Protein AF-A0A2P2PSC9-F1 (afdb_monomer)

Nearest PDB structures (foldseek):
  2cnt-assembly4_D  TM=7.721E-01  e=8.274E-03  Salmonella enterica subsp. enterica serovar Typhimurium str. LT2
  6wf5-assembly1_A  TM=7.427E-01  e=1.399E-02  Homo sapiens
  5k04-assembly1_B  TM=8.280E-01  e=7.717E-02  Candida albicans WO-1
  2i79-assembly3_D  TM=7.899E-01  e=1.222E-01  Streptococcus pneumoniae TIGR4
  4oae-assembly1_A  TM=7.377E-01  e=1.488E-01  Pseudomonas aeruginosa PAO1

Mean predicted aligned error: 3.77 Å

Foldseek 3Di:
DVCVVVVHQKDKDKDFPPPPVVVVVVVVVAKDFDDKDDPCCVVVVDGIITMIMHTPDPDD

Sequence (60 aa):
MLSFLWGFEYLVLRAYEDDYGAQKLYRNAGYKVVSSDPHWVTWMGRRRRVLMIKQSNLHN

Secondary structure (DSSP, 8-state):
-HHHHTT-SEEEEEEETT-HHHHHHHHHTT-EEEEE--GGGGGGTPPPEEEEEEES----

pLDDT: mean 93.28, std 10.29, range [42.41, 98.56]

Solvent-accessible surface area (backbone atoms only — not comparable to full-atom values): 3587 Å² total; per-residue (Å²): 96,75,48,42,82,71,71,36,67,60,48,77,51,75,45,49,66,82,40,59,67,62,52,50,54,41,41,75,73,58,33,43,80,78,48,63,56,62,78,70,46,49,78,75,74,40,83,49,37,28,37,30,40,26,69,33,71,91,77,133

InterPro domains:
  IPR016181 Acyl-CoA N-acyltransferase [SSF55729] (6-54)
  IPR051556 N-terminal and lysine N-acetyltransferase [PTHR42919] (5-57)

Organism: Rhizophora mucronata (NCBI:txid61149)

Structure (mmCIF, N/CA/C/O backbone):
data_AF-A0A2P2PSC9-F1
#
_entry.id   AF-A0A2P2PSC9-F1
#
loop_
_atom_site.group_PDB
_atom_site.id
_atom_site.type_symbol
_atom_site.label_atom_id
_atom_site.label_alt_id
_atom_site.label_comp_id
_atom_site.label_asym_id
_atom_site.label_entity_id
_atom_site.label_seq_id
_atom_site.pdbx_PDB_ins_code
_atom_site.Cartn_x
_atom_site.Cartn_y
_atom_site.Cartn_z
_atom_site.occupancy
_atom_site.B_iso_or_equiv
_atom_site.auth_seq_id
_atom_site.auth_comp_id
_atom_site.auth_asym_id
_atom_site.auth_atom_id
_atom_site.pdbx_PDB_model_num
ATOM 1 N N . MET A 1 1 ? -5.074 7.734 15.021 1.00 76.88 1 MET A N 1
ATOM 2 C CA . MET A 1 1 ? -5.094 8.211 13.614 1.00 76.88 1 MET A CA 1
ATOM 3 C C . MET A 1 1 ? -6.468 8.827 13.350 1.00 76.88 1 MET A C 1
ATOM 5 O O . MET A 1 1 ? -7.423 8.305 13.904 1.00 76.88 1 MET A O 1
ATOM 9 N N . LEU A 1 2 ? -6.605 9.911 12.571 1.00 90.12 2 LEU A N 1
ATOM 10 C CA . LEU A 1 2 ? -7.914 10.572 12.356 1.00 90.12 2 LEU A CA 1
ATOM 11 C C . LEU A 1 2 ? -8.974 9.621 11.771 1.00 90.12 2 LEU A C 1
ATOM 13 O O . LEU A 1 2 ? -10.140 9.689 12.134 1.00 90.12 2 LEU A O 1
ATOM 17 N N . SER A 1 3 ? -8.535 8.661 10.957 1.00 90.81 3 SER A N 1
ATOM 18 C CA . SER A 1 3 ? -9.370 7.582 10.426 1.00 90.81 3 SER A CA 1
ATOM 19 C C . SER A 1 3 ? -10.099 6.774 11.502 1.00 90.81 3 SER A C 1
ATOM 21 O O . SER A 1 3 ? -11.244 6.403 11.285 1.00 90.81 3 SER A O 1
ATOM 23 N N . PHE A 1 4 ? -9.486 6.554 12.670 1.00 91.19 4 PHE A N 1
ATOM 24 C CA . PHE A 1 4 ? -10.144 5.886 13.793 1.00 91.19 4 PHE A CA 1
ATOM 25 C C . PHE A 1 4 ? -11.270 6.742 14.385 1.00 91.19 4 PHE A C 1
ATOM 27 O O . PHE A 1 4 ? -12.369 6.241 14.587 1.00 91.19 4 PHE A O 1
ATOM 34 N N . LEU A 1 5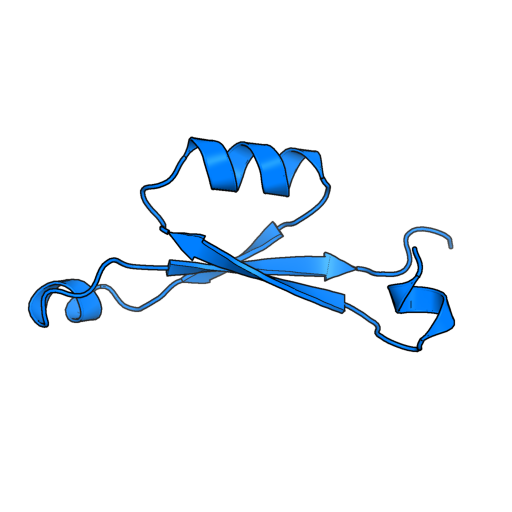 ? -11.025 8.042 14.595 1.00 92.62 5 LEU A N 1
ATOM 35 C CA . LEU A 1 5 ? -12.050 8.977 15.084 1.00 92.62 5 LEU A CA 1
ATOM 36 C C . LEU A 1 5 ? -13.227 9.103 14.107 1.00 92.62 5 LEU A C 1
ATOM 38 O O . LEU A 1 5 ? -14.351 9.356 14.520 1.00 92.62 5 LEU A O 1
ATOM 42 N N . TRP A 1 6 ? -12.969 8.910 12.815 1.00 93.69 6 TRP A N 1
ATOM 43 C CA . TRP A 1 6 ? -13.984 8.892 11.762 1.00 93.69 6 TRP A CA 1
ATOM 44 C C . TRP A 1 6 ? -14.627 7.516 11.534 1.00 93.69 6 TRP A C 1
ATOM 46 O O . TRP A 1 6 ? -15.442 7.377 10.629 1.00 93.69 6 TRP A O 1
ATOM 56 N N . GLY A 1 7 ? -14.277 6.499 12.327 1.00 93.69 7 GLY A N 1
ATOM 57 C CA . GLY A 1 7 ? -14.877 5.166 12.238 1.00 93.69 7 GLY A CA 1
ATOM 58 C C . GLY A 1 7 ? -14.386 4.303 11.069 1.00 93.69 7 GLY A C 1
ATOM 59 O O . GLY A 1 7 ? -14.976 3.262 10.795 1.00 93.69 7 GLY A O 1
ATOM 60 N N . PHE A 1 8 ? -13.311 4.687 10.376 1.00 94.19 8 PHE A N 1
ATOM 61 C CA . PHE A 1 8 ? -12.715 3.860 9.326 1.00 94.19 8 PHE A CA 1
ATOM 62 C C . PHE A 1 8 ? -11.782 2.810 9.920 1.00 94.19 8 PHE A C 1
ATOM 64 O O . PHE A 1 8 ? -10.813 3.149 10.596 1.00 94.19 8 PHE A O 1
ATOM 71 N N . GLU A 1 9 ? -11.997 1.539 9.588 1.00 94.06 9 GLU A N 1
ATOM 72 C CA . GLU A 1 9 ? -11.145 0.431 10.041 1.00 94.06 9 GLU A CA 1
ATOM 73 C C . GLU A 1 9 ? -9.785 0.396 9.322 1.00 94.06 9 GLU A C 1
ATOM 75 O O . GLU A 1 9 ? -8.761 0.055 9.919 1.00 94.06 9 GLU A O 1
ATOM 80 N N . TYR A 1 10 ? -9.752 0.823 8.057 1.00 95.88 10 TYR A N 1
ATOM 81 C CA . TYR A 1 10 ? -8.557 0.804 7.219 1.00 95.88 10 TYR A CA 1
ATOM 82 C C . TYR A 1 10 ? -8.358 2.125 6.477 1.00 95.88 10 TYR A C 1
ATOM 84 O O . TYR A 1 10 ? -9.307 2.733 5.986 1.00 95.88 10 TYR A O 1
ATOM 92 N N . LEU A 1 11 ? -7.095 2.515 6.314 1.00 96.56 11 LEU A N 1
ATOM 93 C CA . LEU A 1 11 ? -6.670 3.414 5.248 1.00 96.56 11 LEU A CA 1
ATOM 94 C C . LEU A 1 11 ? -6.195 2.592 4.058 1.00 96.56 11 LEU A C 1
ATOM 96 O O . LEU A 1 11 ? -5.420 1.649 4.225 1.00 96.56 11 LEU A O 1
ATOM 100 N N . VAL A 1 12 ? -6.635 2.974 2.862 1.00 97.25 12 VAL A N 1
ATOM 101 C CA . VAL A 1 12 ? -6.370 2.249 1.618 1.00 97.25 12 VAL A CA 1
ATOM 102 C C . VAL A 1 12 ? -5.756 3.198 0.599 1.00 97.25 12 VAL A C 1
ATOM 104 O O . VAL A 1 12 ? -6.237 4.315 0.421 1.00 97.25 12 VAL A O 1
ATOM 107 N N . LEU A 1 13 ? -4.707 2.753 -0.090 1.00 97.94 13 LEU A N 1
ATOM 108 C CA . LEU A 1 13 ? -4.097 3.494 -1.193 1.00 97.94 13 LEU A CA 1
ATOM 109 C C . LEU A 1 13 ? -3.666 2.567 -2.326 1.00 97.94 13 LEU A C 1
ATOM 111 O O . LEU A 1 13 ? -3.554 1.350 -2.156 1.00 97.94 13 LEU A O 1
ATOM 115 N N . ARG A 1 14 ? -3.394 3.163 -3.489 1.00 97.88 14 ARG A N 1
ATOM 116 C CA . ARG A 1 14 ? -2.730 2.492 -4.606 1.00 97.88 14 ARG A CA 1
ATOM 117 C C . ARG A 1 14 ? -1.376 3.134 -4.870 1.00 97.88 14 ARG A C 1
ATOM 119 O O . ARG A 1 14 ? -1.271 4.355 -4.885 1.00 97.88 14 ARG A O 1
ATOM 126 N N . ALA A 1 15 ? -0.376 2.305 -5.133 1.00 98.06 15 ALA A N 1
ATOM 127 C CA . ALA A 1 15 ? 0.938 2.728 -5.611 1.00 98.06 15 ALA A CA 1
ATOM 128 C C . ALA A 1 15 ? 1.266 1.980 -6.905 1.00 98.06 15 ALA A C 1
ATOM 130 O O . ALA A 1 15 ? 0.731 0.895 -7.129 1.00 98.06 15 ALA A O 1
ATOM 131 N N . TYR A 1 16 ? 2.124 2.531 -7.761 1.00 97.81 16 TYR A N 1
ATOM 132 C CA . TYR A 1 16 ? 2.632 1.766 -8.900 1.00 97.81 16 TYR A CA 1
ATOM 133 C C . TYR A 1 16 ? 3.569 0.653 -8.418 1.00 97.81 16 TYR A C 1
ATOM 135 O O . TYR A 1 16 ? 4.347 0.838 -7.481 1.00 97.81 16 TYR A O 1
ATOM 143 N N . GLU A 1 17 ? 3.465 -0.518 -9.040 1.00 96.81 17 GLU A N 1
ATOM 144 C CA . GLU A 1 17 ? 4.206 -1.723 -8.638 1.00 96.81 17 GLU A CA 1
ATOM 145 C C . GLU A 1 17 ? 5.727 -1.583 -8.817 1.00 96.81 17 GLU A C 1
ATOM 147 O O . GLU A 1 17 ? 6.507 -2.187 -8.087 1.00 96.81 17 GLU A O 1
ATOM 152 N N . ASP A 1 18 ? 6.151 -0.748 -9.749 1.00 96.06 18 ASP A N 1
ATOM 153 C CA . ASP A 1 18 ? 7.540 -0.425 -10.067 1.00 96.06 18 ASP A CA 1
ATOM 154 C C . ASP A 1 18 ? 8.003 0.906 -9.443 1.00 96.06 18 ASP A C 1
ATOM 156 O O . ASP A 1 18 ? 9.161 1.292 -9.586 1.00 96.06 18 ASP A O 1
ATOM 160 N N . ASP A 1 19 ? 7.135 1.604 -8.701 1.00 97.75 19 ASP A N 1
ATOM 161 C CA . ASP A 1 19 ? 7.534 2.728 -7.848 1.00 97.75 19 ASP A CA 1
ATOM 162 C C . ASP A 1 19 ? 7.985 2.214 -6.471 1.00 97.75 19 ASP A C 1
ATOM 164 O O . ASP A 1 19 ? 7.264 2.246 -5.465 1.00 97.75 19 ASP A O 1
ATOM 168 N N . TYR A 1 20 ? 9.212 1.690 -6.442 1.00 97.12 20 TYR A N 1
ATOM 169 C CA . TYR A 1 20 ? 9.823 1.143 -5.230 1.00 97.12 20 TYR A CA 1
ATOM 170 C C . TYR A 1 20 ? 9.996 2.195 -4.124 1.00 97.12 20 TYR A C 1
A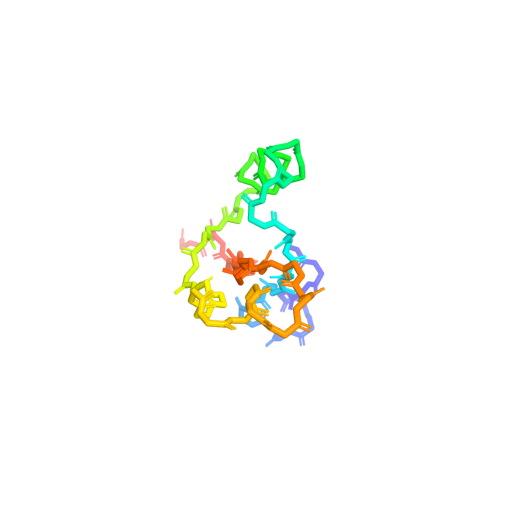TOM 172 O O . TYR A 1 20 ? 9.944 1.852 -2.940 1.00 97.12 20 TYR A O 1
ATOM 180 N N . GLY A 1 21 ? 10.175 3.468 -4.494 1.00 98.31 21 GLY A N 1
ATOM 181 C CA . GLY A 1 21 ? 10.307 4.580 -3.553 1.00 98.31 21 GLY A CA 1
ATOM 182 C C . GLY A 1 21 ? 9.013 4.812 -2.778 1.00 98.31 21 GLY A C 1
ATOM 183 O O . GLY A 1 21 ? 9.018 4.776 -1.544 1.00 98.31 21 GLY A O 1
ATOM 184 N N . ALA A 1 22 ? 7.894 4.952 -3.492 1.00 98.06 22 ALA A N 1
ATOM 185 C CA . ALA A 1 22 ? 6.577 5.106 -2.885 1.00 98.06 22 ALA A CA 1
ATOM 186 C C . ALA A 1 22 ? 6.198 3.884 -2.034 1.00 98.06 22 ALA A C 1
ATOM 188 O O . ALA A 1 22 ? 5.780 4.025 -0.885 1.00 98.06 22 ALA A O 1
ATOM 189 N N . GLN A 1 23 ? 6.420 2.666 -2.538 1.00 98.19 23 GLN A N 1
ATOM 190 C CA . GLN A 1 23 ? 6.127 1.451 -1.771 1.00 98.19 23 GLN A CA 1
ATOM 191 C C . GLN A 1 23 ? 6.939 1.348 -0.480 1.00 98.19 23 GLN A C 1
ATOM 193 O O . GLN A 1 23 ? 6.394 0.948 0.550 1.00 98.19 23 GLN A O 1
ATOM 198 N N . LYS A 1 24 ? 8.227 1.712 -0.5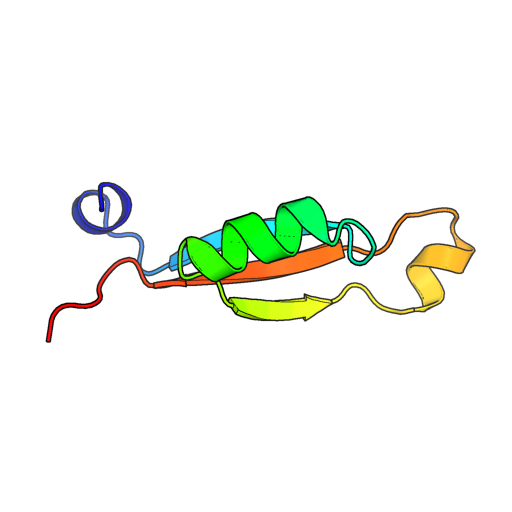08 1.00 98.44 24 LYS A N 1
ATOM 199 C CA . LYS A 1 24 ? 9.068 1.738 0.695 1.00 98.44 24 LYS A CA 1
ATOM 200 C C . LYS A 1 24 ? 8.563 2.776 1.695 1.00 98.44 24 LYS A C 1
ATOM 202 O O . LYS A 1 24 ? 8.436 2.456 2.874 1.00 98.44 24 LYS A O 1
ATOM 207 N N . LEU A 1 25 ? 8.218 3.979 1.228 1.00 98.44 25 LEU A N 1
ATOM 208 C CA . LEU A 1 25 ? 7.640 5.033 2.064 1.00 98.44 25 LEU A CA 1
ATOM 209 C C . LEU A 1 25 ? 6.359 4.554 2.766 1.00 98.44 25 LEU A C 1
ATOM 211 O O . LEU A 1 25 ? 6.232 4.688 3.982 1.00 98.44 25 LEU A O 1
ATOM 215 N N . TYR A 1 26 ? 5.433 3.940 2.027 1.00 98.06 26 TYR A N 1
ATOM 216 C CA . TYR A 1 26 ? 4.175 3.458 2.598 1.00 98.06 26 TYR A CA 1
ATOM 217 C C . TYR A 1 26 ? 4.369 2.257 3.529 1.00 98.06 26 TYR A C 1
ATOM 219 O O . TYR A 1 26 ? 3.745 2.213 4.590 1.00 98.06 26 TYR A O 1
ATOM 227 N N . ARG A 1 27 ? 5.269 1.319 3.202 1.00 98.00 27 ARG A N 1
ATOM 228 C CA . ARG A 1 27 ? 5.638 0.219 4.113 1.00 98.00 27 ARG A CA 1
ATOM 229 C C . ARG A 1 27 ? 6.175 0.747 5.439 1.00 98.00 27 ARG A C 1
ATOM 231 O O . ARG A 1 27 ? 5.698 0.328 6.489 1.00 98.00 27 ARG A O 1
ATOM 238 N N . ASN A 1 28 ? 7.081 1.723 5.396 1.00 97.94 28 ASN A N 1
ATOM 239 C CA . ASN A 1 28 ? 7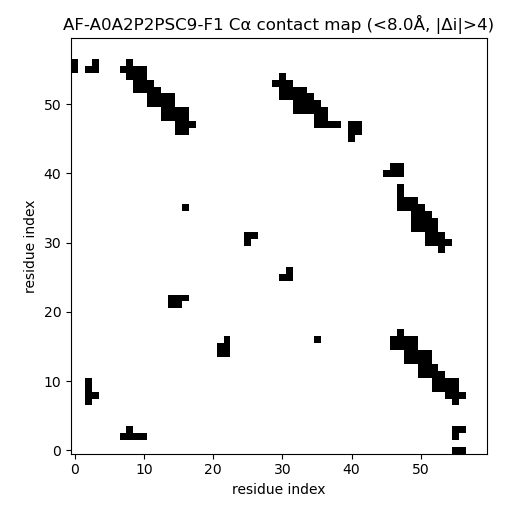.613 2.369 6.598 1.00 97.94 28 ASN A CA 1
ATOM 240 C C . ASN A 1 28 ? 6.517 3.083 7.409 1.00 97.94 28 ASN A C 1
ATOM 242 O O . ASN A 1 28 ? 6.589 3.135 8.631 1.00 97.94 28 ASN A O 1
ATOM 246 N N . ALA A 1 29 ? 5.473 3.591 6.746 1.00 95.56 29 ALA A N 1
ATOM 247 C CA . ALA A 1 29 ? 4.308 4.187 7.398 1.00 95.56 29 ALA A CA 1
ATOM 248 C C . ALA A 1 29 ? 3.298 3.157 7.956 1.00 95.56 29 ALA A C 1
ATOM 250 O O . ALA A 1 29 ? 2.261 3.560 8.498 1.00 95.56 29 ALA A O 1
ATOM 251 N N . GLY A 1 30 ? 3.574 1.852 7.837 1.00 96.00 30 GLY A N 1
ATOM 252 C CA . GLY A 1 30 ? 2.750 0.757 8.360 1.00 96.00 30 GLY A CA 1
ATOM 253 C C . GLY A 1 30 ? 1.729 0.184 7.373 1.00 96.00 30 GLY A C 1
ATOM 254 O O . GLY A 1 30 ? 0.805 -0.509 7.795 1.00 96.00 30 GLY A O 1
ATOM 255 N N . TYR A 1 31 ? 1.852 0.478 6.075 1.00 97.56 31 TYR A N 1
ATOM 256 C CA . TYR A 1 31 ? 0.995 -0.122 5.051 1.00 97.56 31 TYR A CA 1
ATOM 257 C C . TYR A 1 31 ? 1.541 -1.473 4.571 1.00 97.56 31 TYR 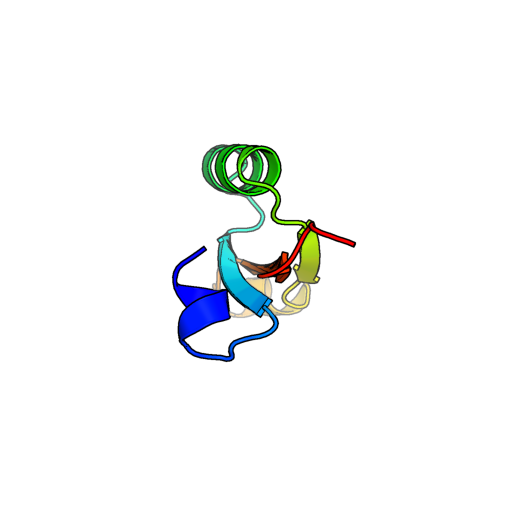A C 1
ATOM 259 O O . TYR A 1 31 ? 2.747 -1.653 4.400 1.00 97.56 31 TYR A O 1
ATOM 267 N N . LYS A 1 32 ? 0.641 -2.404 4.250 1.00 97.69 32 LYS A N 1
ATOM 268 C CA . LYS A 1 32 ? 0.952 -3.702 3.633 1.00 97.69 32 LYS A CA 1
ATOM 269 C C . LYS A 1 32 ? 0.258 -3.855 2.285 1.00 97.69 32 LYS A C 1
ATOM 271 O O . LYS A 1 32 ? -0.872 -3.402 2.127 1.00 97.69 32 LYS A O 1
ATOM 276 N N . VAL A 1 33 ? 0.923 -4.503 1.328 1.00 98.06 33 VAL A N 1
ATOM 277 C CA . VAL A 1 33 ? 0.314 -4.879 0.040 1.00 98.06 33 VAL A CA 1
ATOM 278 C C . VAL A 1 33 ? -0.673 -6.020 0.280 1.00 98.06 33 VAL A C 1
ATOM 280 O O . VAL A 1 33 ? -0.331 -6.981 0.964 1.00 98.06 33 VAL A O 1
ATOM 283 N N . VAL A 1 34 ? -1.879 -5.918 -0.279 1.00 98.19 34 VAL A N 1
ATOM 284 C CA . VAL A 1 34 ? -2.918 -6.964 -0.178 1.00 98.19 34 VAL A CA 1
ATOM 285 C C . VAL A 1 34 ? -3.428 -7.455 -1.527 1.00 98.19 34 VAL A C 1
ATOM 287 O O . VAL A 1 34 ? -4.066 -8.497 -1.592 1.00 98.19 34 VAL A O 1
ATOM 290 N N . SER A 1 35 ? -3.153 -6.724 -2.605 1.00 98.06 35 SER A N 1
ATOM 291 C CA . SER A 1 35 ? -3.491 -7.131 -3.969 1.00 98.06 35 SER A CA 1
ATOM 292 C C . SER A 1 35 ? -2.622 -6.378 -4.970 1.00 98.06 35 SER A C 1
ATOM 294 O O . SER A 1 35 ? -2.148 -5.281 -4.676 1.00 98.06 35 SER A O 1
ATOM 296 N N . SER A 1 36 ? -2.490 -6.921 -6.177 1.00 97.38 36 SER A N 1
ATOM 297 C CA . SER A 1 36 ? -1.844 -6.265 -7.317 1.00 97.38 36 SER A CA 1
ATOM 298 C C . SER A 1 36 ? -2.743 -6.340 -8.545 1.00 97.38 36 SER A C 1
ATOM 300 O O . SER A 1 36 ? -3.525 -7.279 -8.687 1.00 97.38 36 SER A O 1
ATOM 302 N N . ASP A 1 37 ? -2.633 -5.361 -9.439 1.00 97.25 37 ASP A N 1
ATOM 303 C CA . ASP A 1 37 ? -3.299 -5.411 -10.738 1.00 97.25 37 ASP A CA 1
ATOM 304 C C . ASP A 1 37 ? -2.794 -6.648 -11.531 1.00 97.25 37 ASP A C 1
ATOM 306 O O . ASP A 1 37 ? -1.599 -6.980 -11.468 1.00 97.25 37 ASP A O 1
ATOM 310 N N . PRO A 1 38 ? -3.663 -7.345 -12.289 1.00 96.12 38 PRO A N 1
ATOM 311 C CA . PRO A 1 38 ? -3.262 -8.494 -13.101 1.00 96.12 38 PRO A CA 1
ATOM 312 C C . PRO A 1 38 ? -2.162 -8.165 -14.118 1.00 96.12 38 PRO A C 1
ATOM 314 O O . PRO A 1 38 ? -2.059 -7.036 -14.596 1.00 96.12 38 PRO A O 1
ATOM 317 N N . HIS A 1 39 ? -1.375 -9.167 -14.515 1.00 93.94 39 HIS A N 1
ATOM 318 C CA . HIS A 1 39 ? -0.279 -8.966 -15.471 1.00 93.94 39 HIS A CA 1
ATOM 319 C C . HIS A 1 39 ? -0.751 -8.475 -16.848 1.00 93.94 39 HIS A C 1
ATOM 321 O O . HIS A 1 39 ? -0.070 -7.655 -17.449 1.00 93.94 39 HIS A O 1
ATOM 327 N N . TRP A 1 40 ? -1.936 -8.887 -17.316 1.00 93.44 40 TRP A N 1
ATOM 328 C CA . TRP A 1 40 ? -2.479 -8.479 -18.623 1.00 93.44 40 TRP A CA 1
ATOM 329 C C . TRP A 1 40 ? -2.776 -6.975 -18.729 1.00 93.44 40 TRP A C 1
ATOM 331 O O . TRP A 1 40 ? -2.945 -6.449 -19.826 1.00 93.44 40 TRP A O 1
ATOM 341 N N . VAL A 1 41 ? -2.805 -6.249 -17.607 1.00 93.25 41 VAL A N 1
ATOM 342 C CA . VAL A 1 41 ? -3.014 -4.795 -17.596 1.00 93.25 41 VAL A CA 1
ATOM 343 C C . VAL A 1 41 ? -1.906 -4.061 -18.362 1.00 93.25 41 VAL A C 1
ATOM 345 O O . VAL A 1 41 ? -2.190 -3.059 -19.020 1.00 93.25 41 VAL A O 1
ATOM 348 N N . THR A 1 42 ? -0.676 -4.590 -18.367 1.00 92.50 42 THR A N 1
ATOM 349 C CA . THR A 1 42 ? 0.431 -4.009 -19.146 1.00 92.50 42 THR A CA 1
ATOM 350 C C . THR A 1 42 ? 0.237 -4.161 -20.650 1.00 92.50 42 THR A C 1
ATOM 352 O O . THR A 1 42 ? 0.689 -3.301 -21.400 1.00 92.50 42 THR A O 1
ATOM 355 N N . TRP A 1 43 ? -0.492 -5.184 -21.106 1.00 94.56 43 TRP A N 1
ATOM 356 C CA . TRP A 1 43 ? -0.798 -5.377 -22.528 1.00 94.56 43 TRP A CA 1
ATOM 357 C C . TRP A 1 43 ? -1.726 -4.288 -23.074 1.00 94.56 43 TRP A C 1
ATOM 359 O O . TRP A 1 43 ? -1.683 -3.980 -24.258 1.00 94.56 43 TRP A O 1
ATOM 369 N N . MET A 1 44 ? -2.512 -3.644 -22.205 1.00 93.50 44 MET A N 1
ATOM 370 C CA . MET A 1 44 ? -3.313 -2.461 -22.546 1.00 93.50 44 MET A CA 1
ATOM 371 C C . MET A 1 44 ? -2.543 -1.138 -22.383 1.00 93.50 44 MET A C 1
ATOM 373 O O . MET A 1 44 ? -3.160 -0.075 -22.322 1.00 93.50 44 MET A O 1
ATOM 377 N N . GLY A 1 45 ? -1.216 -1.178 -22.215 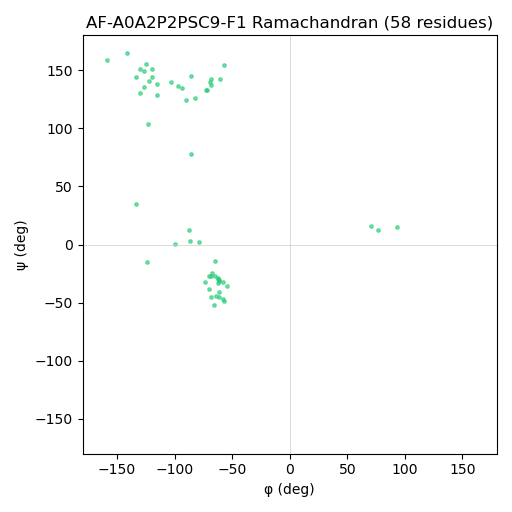1.00 93.25 45 GLY A N 1
ATOM 378 C CA . GLY A 1 45 ? -0.390 0.015 -22.004 1.00 93.25 45 GLY A CA 1
ATOM 379 C C . GLY A 1 45 ? -0.581 0.685 -20.639 1.00 93.25 45 GLY A C 1
ATOM 380 O O . GLY A 1 45 ? -0.188 1.835 -20.455 1.00 93.25 45 GLY A O 1
ATOM 381 N N . ARG A 1 46 ? -1.195 0.000 -19.664 1.00 94.00 46 ARG A N 1
ATOM 382 C CA . ARG A 1 46 ? -1.407 0.535 -18.311 1.00 94.00 46 ARG A CA 1
ATOM 383 C C . ARG A 1 46 ? -0.325 0.042 -17.352 1.00 94.00 46 ARG A C 1
ATOM 385 O O . ARG A 1 46 ? 0.002 -1.142 -17.311 1.00 94.00 46 ARG A O 1
ATOM 392 N N . ARG A 1 47 ? 0.188 0.949 -16.519 1.00 95.62 47 ARG A N 1
ATOM 393 C CA . ARG A 1 47 ? 1.149 0.627 -15.455 1.00 95.62 47 ARG A CA 1
ATOM 394 C C . ARG A 1 47 ? 0.444 -0.122 -14.320 1.00 95.62 47 ARG A C 1
ATOM 396 O O . ARG A 1 47 ? -0.632 0.290 -13.881 1.00 95.62 47 ARG A O 1
ATOM 403 N N . ARG A 1 48 ? 1.039 -1.222 -13.852 1.00 97.25 48 ARG A N 1
ATOM 404 C CA . ARG A 1 48 ? 0.470 -2.051 -12.776 1.00 97.25 48 ARG A CA 1
ATOM 405 C C . ARG A 1 48 ? 0.499 -1.304 -11.450 1.00 97.25 48 ARG A C 1
ATOM 407 O O . ARG A 1 48 ? 1.456 -0.592 -11.150 1.00 97.25 48 ARG A O 1
ATOM 414 N N . ARG A 1 49 ? -0.547 -1.479 -10.643 1.00 97.81 49 ARG A N 1
ATOM 415 C CA . ARG A 1 49 ? -0.644 -0.901 -9.300 1.00 97.81 49 ARG A CA 1
ATOM 416 C C . ARG A 1 49 ? -0.788 -1.984 -8.245 1.00 97.81 49 ARG A C 1
ATOM 418 O O . ARG A 1 49 ? -1.387 -3.025 -8.493 1.00 97.81 49 ARG A O 1
ATOM 425 N N . VAL A 1 50 ? -0.301 -1.688 -7.051 1.00 98.38 50 VAL A N 1
ATOM 426 C CA . VAL A 1 50 ? -0.524 -2.464 -5.834 1.00 98.38 50 VAL A CA 1
ATOM 427 C C . VAL A 1 50 ? -1.562 -1.762 -4.966 1.00 98.38 50 VAL A C 1
ATOM 429 O O . VAL A 1 50 ? -1.564 -0.535 -4.861 1.00 98.38 50 VAL A O 1
ATOM 432 N N . LEU A 1 51 ? -2.458 -2.534 -4.359 1.00 98.50 51 LEU A N 1
ATOM 433 C CA . LEU A 1 51 ? -3.385 -2.084 -3.327 1.00 98.50 51 LEU A CA 1
ATOM 4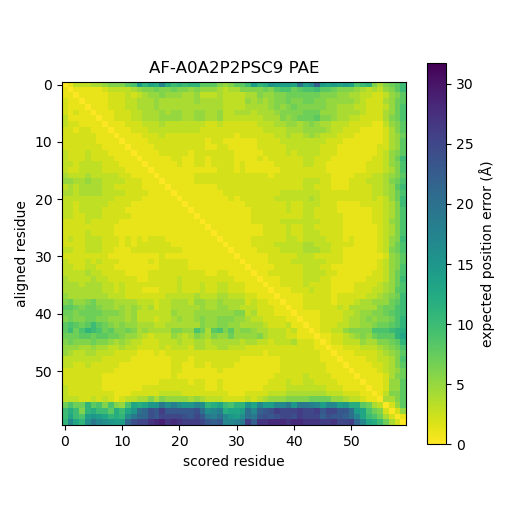34 C C . LEU A 1 51 ? -2.716 -2.278 -1.971 1.00 98.50 51 LEU A C 1
ATOM 436 O O . LEU A 1 51 ? -2.306 -3.393 -1.635 1.00 98.50 51 LEU A O 1
ATOM 440 N N . MET A 1 52 ? -2.618 -1.204 -1.196 1.00 98.56 52 MET A N 1
ATOM 441 C CA . MET A 1 52 ? -1.995 -1.229 0.121 1.00 98.56 52 MET A CA 1
ATOM 442 C C . MET A 1 52 ? -2.976 -0.767 1.189 1.00 98.56 52 MET A C 1
ATOM 444 O O . MET A 1 52 ? -3.725 0.185 0.968 1.00 98.56 52 MET A O 1
ATOM 448 N N . ILE A 1 53 ? -2.943 -1.419 2.352 1.00 97.94 53 ILE A N 1
ATOM 449 C CA . ILE A 1 53 ? -3.799 -1.083 3.493 1.00 97.94 53 ILE A CA 1
ATOM 450 C C . ILE A 1 53 ? -2.986 -0.849 4.760 1.00 97.94 53 ILE A C 1
ATOM 452 O O . ILE A 1 53 ? -1.959 -1.492 4.970 1.00 97.94 53 ILE A O 1
ATOM 456 N N . LYS A 1 54 ? -3.495 0.017 5.631 1.00 96.19 54 LYS A N 1
ATOM 457 C CA . LYS A 1 54 ? -3.036 0.214 7.007 1.00 96.19 54 LYS A CA 1
ATOM 458 C C . LYS A 1 54 ? -4.246 0.168 7.932 1.00 96.19 54 LYS A C 1
ATOM 460 O O . LYS A 1 54 ? -5.228 0.853 7.664 1.00 96.19 54 LYS A O 1
ATOM 465 N N . GLN A 1 55 ? -4.183 -0.618 9.004 1.00 95.19 55 GLN A N 1
ATOM 466 C CA . GLN A 1 55 ? -5.240 -0.617 10.020 1.00 95.19 55 GLN A CA 1
ATOM 467 C C . GLN A 1 55 ? -5.244 0.707 10.786 1.00 95.19 55 GLN A C 1
ATOM 469 O O . GLN A 1 55 ? -4.188 1.238 11.139 1.00 95.19 55 GLN A O 1
ATOM 474 N N . SER A 1 56 ? -6.436 1.245 11.033 1.00 92.38 56 SER A N 1
ATOM 475 C CA . SER A 1 56 ? -6.616 2.499 11.767 1.00 92.38 56 SER A CA 1
ATOM 476 C C . SER A 1 56 ? -6.282 2.389 13.250 1.00 92.38 56 SER A C 1
ATOM 478 O O . SER A 1 56 ? -5.857 3.383 13.843 1.00 92.38 56 SER A O 1
ATOM 480 N N . ASN A 1 57 ? -6.428 1.186 13.810 1.00 78.06 57 ASN A N 1
ATOM 481 C CA . ASN A 1 57 ? -6.143 0.862 15.199 1.00 78.06 57 ASN A CA 1
ATOM 482 C C . ASN A 1 57 ? -4.998 -0.134 15.309 1.00 78.06 57 ASN A C 1
ATOM 484 O O . ASN A 1 57 ? -5.020 -1.195 14.693 1.00 78.06 57 ASN A O 1
ATOM 488 N N . LEU A 1 58 ? -4.021 0.223 16.137 1.00 64.12 58 LEU A N 1
ATOM 489 C CA . LEU A 1 58 ? -2.929 -0.640 16.585 1.00 64.12 58 LEU A CA 1
ATOM 490 C C . LEU A 1 58 ? -2.760 -0.504 18.108 1.00 64.12 58 LEU A C 1
ATOM 492 O O . LEU A 1 58 ? -1.648 -0.500 18.615 1.00 64.12 58 LEU A O 1
ATOM 496 N N . HIS A 1 59 ? -3.871 -0.327 18.824 1.00 52.03 59 HIS A N 1
ATOM 497 C CA . HIS A 1 59 ? -3.952 -0.456 20.276 1.00 52.03 59 HIS A CA 1
ATOM 498 C C . HIS A 1 59 ? -5.021 -1.515 20.559 1.00 52.03 59 HIS A C 1
ATOM 500 O O . HIS A 1 59 ? -6.209 -1.245 20.388 1.00 52.03 59 HI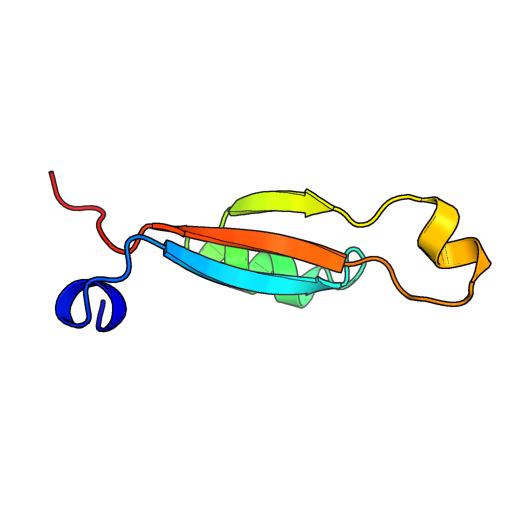S A O 1
ATOM 506 N N . ASN A 1 60 ? 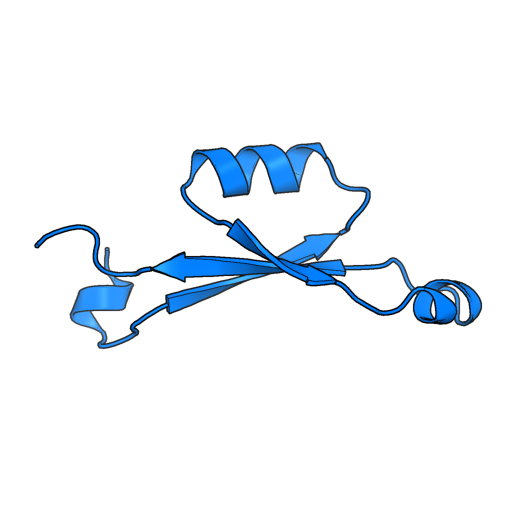-4.561 -2.715 20.913 1.00 42.41 60 ASN A N 1
ATOM 507 C CA . ASN A 1 60 ? -5.257 -3.574 21.866 1.00 42.41 60 ASN A CA 1
ATOM 508 C C . ASN A 1 60 ? -4.676 -3.263 23.242 1.00 42.41 60 ASN A C 1
ATOM 510 O O . ASN A 1 60 ? -3.439 -3.062 23.292 1.00 42.41 60 ASN A O 1
#

Radius of gyration: 13.58 Å; Cα contacts (8 Å, |Δi|>4): 88; chains: 1; bounding box: 25×20×44 Å